Protein AF-W7DGU9-F1 (afdb_monomer_lite)

pLDDT: mean 81.47, std 13.8, range [41.25, 94.44]

Sequence (115 aa):
MRKKWLWALLIVIVLISLIGGGKMFMDKRKKKKEKLESGKRQSVELLKKKFTDIKKVDIERTGYNKMTGFYRMVVKMTNTEGRTARFDYGYVKKQNELSTIGLVDEKVPKKGDYN

Structure (mmCIF, N/CA/C/O backbone):
data_AF-W7DGU9-F1
#
_entry.id   AF-W7DGU9-F1
#
loop_
_atom_site.group_PDB
_atom_site.id
_atom_site.type_symbol
_atom_site.label_atom_id
_atom_site.label_alt_id
_atom_site.label_comp_id
_atom_site.label_asym_id
_atom_site.label_entity_id
_atom_site.label_seq_id
_atom_site.pdbx_PDB_ins_code
_atom_site.Cartn_x
_atom_site.Cartn_y
_atom_site.Cartn_z
_atom_site.occupancy
_atom_site.B_iso_or_equiv
_atom_site.auth_seq_id
_atom_site.auth_comp_id
_atom_site.auth_asym_id
_atom_site.auth_atom_id
_atom_site.pdbx_PDB_model_num
ATOM 1 N N . MET A 1 1 ? 55.777 -19.943 -21.548 1.00 54.38 1 MET A N 1
ATOM 2 C CA . MET A 1 1 ? 54.898 -19.641 -20.393 1.00 54.38 1 MET A CA 1
ATOM 3 C C . MET A 1 1 ? 54.066 -18.364 -20.616 1.00 54.38 1 MET A C 1
ATOM 5 O O . MET A 1 1 ? 54.310 -17.366 -19.961 1.00 54.38 1 MET A O 1
ATOM 9 N N . ARG A 1 2 ? 53.107 -18.346 -21.562 1.00 57.31 2 ARG A N 1
ATOM 10 C CA . ARG A 1 2 ? 52.312 -17.127 -21.880 1.00 57.31 2 ARG A CA 1
ATOM 11 C C . ARG A 1 2 ? 50.792 -17.332 -22.023 1.00 57.31 2 ARG A C 1
ATOM 13 O O . ARG A 1 2 ? 50.069 -16.361 -22.174 1.00 57.31 2 ARG A O 1
ATOM 20 N N . LYS A 1 3 ? 50.283 -18.571 -21.935 1.00 61.84 3 LYS A N 1
ATOM 21 C CA . LYS A 1 3 ? 48.841 -18.866 -22.090 1.00 61.84 3 LYS A CA 1
ATOM 22 C C . LYS A 1 3 ? 48.071 -18.932 -20.762 1.00 61.84 3 LYS A C 1
ATOM 24 O O . LYS A 1 3 ? 46.940 -18.477 -20.712 1.00 61.84 3 LYS A O 1
ATOM 29 N N . LYS A 1 4 ? 48.676 -19.428 -19.671 1.00 67.56 4 LYS A N 1
ATOM 30 C CA . LYS A 1 4 ? 47.994 -19.610 -18.366 1.00 67.56 4 LYS A CA 1
ATOM 31 C C . LYS A 1 4 ? 47.528 -18.291 -17.723 1.00 67.56 4 LYS A C 1
ATOM 33 O O . LYS A 1 4 ? 46.476 -18.264 -17.099 1.00 67.56 4 LYS A O 1
ATOM 38 N N . TRP A 1 5 ? 48.271 -17.199 -17.922 1.00 78.81 5 TRP A N 1
ATOM 39 C CA . TRP A 1 5 ? 47.909 -15.884 -17.381 1.00 78.81 5 TRP A CA 1
ATOM 40 C C . TRP A 1 5 ? 46.719 -15.247 -18.117 1.00 78.81 5 TRP A C 1
ATOM 42 O O . TRP A 1 5 ? 45.883 -14.624 -17.478 1.00 78.81 5 TRP A O 1
ATOM 52 N N . LEU A 1 6 ? 46.567 -15.495 -19.427 1.00 79.56 6 LEU A N 1
ATOM 53 C CA . LEU A 1 6 ? 45.395 -15.056 -20.201 1.00 79.56 6 LEU A CA 1
ATOM 54 C C . LEU A 1 6 ? 44.101 -15.731 -19.720 1.00 79.56 6 LEU A C 1
ATOM 56 O O . LEU A 1 6 ? 43.073 -15.071 -19.607 1.00 79.56 6 LEU A O 1
ATOM 60 N N . TRP A 1 7 ? 44.161 -17.023 -19.375 1.00 80.69 7 TRP A N 1
ATOM 61 C CA . TRP A 1 7 ? 43.024 -17.739 -18.783 1.00 80.69 7 TRP A CA 1
ATOM 62 C C . TRP A 1 7 ? 42.662 -17.202 -17.394 1.00 80.69 7 TRP A C 1
ATOM 64 O O . TRP A 1 7 ? 41.484 -17.011 -17.105 1.00 80.69 7 TRP A O 1
ATOM 74 N N . ALA A 1 8 ? 43.658 -16.890 -16.559 1.00 82.06 8 ALA A N 1
ATOM 75 C CA . ALA A 1 8 ? 43.424 -16.263 -15.258 1.00 82.06 8 ALA A CA 1
ATOM 76 C C . ALA A 1 8 ? 42.766 -14.876 -15.397 1.00 82.06 8 ALA A C 1
ATOM 78 O O . ALA A 1 8 ? 41.824 -14.563 -14.672 1.00 82.06 8 ALA A O 1
ATOM 79 N N . LEU A 1 9 ? 43.203 -14.073 -16.372 1.00 83.44 9 LEU A N 1
ATOM 80 C CA . LEU A 1 9 ? 42.652 -12.742 -16.646 1.00 83.44 9 LEU A CA 1
ATOM 81 C C . LEU A 1 9 ? 41.200 -12.818 -17.155 1.00 83.44 9 LEU A C 1
ATOM 83 O O . LEU A 1 9 ? 40.348 -12.054 -16.705 1.00 83.44 9 LEU A O 1
ATOM 87 N N . LEU A 1 10 ? 40.888 -13.796 -18.012 1.00 83.50 10 LEU A N 1
ATOM 88 C CA . LEU A 1 10 ? 39.519 -14.077 -18.463 1.00 83.50 10 LEU A CA 1
ATOM 89 C C . LEU A 1 10 ? 38.587 -14.463 -17.306 1.00 83.50 10 LEU A C 1
ATOM 91 O O . LEU A 1 10 ? 37.476 -13.943 -17.222 1.00 83.50 10 LEU A O 1
ATOM 95 N N . ILE A 1 11 ? 39.039 -15.321 -16.387 1.00 84.00 11 ILE A N 1
ATOM 96 C CA . ILE A 1 11 ? 38.251 -15.729 -15.211 1.00 84.00 11 ILE A CA 1
ATOM 97 C C . ILE A 1 11 ? 37.932 -14.521 -14.320 1.00 84.00 11 ILE A C 1
ATOM 99 O O . ILE A 1 11 ? 36.795 -14.362 -13.875 1.00 84.00 11 ILE A O 1
ATOM 103 N N . VAL A 1 12 ? 38.904 -13.632 -14.103 1.00 84.25 12 VAL A N 1
ATOM 104 C CA . VAL A 1 12 ? 38.712 -12.411 -13.305 1.00 84.25 12 VAL A CA 1
ATOM 105 C C . VAL A 1 12 ? 37.702 -11.464 -13.963 1.00 84.25 12 VAL A C 1
ATOM 107 O O . VAL A 1 12 ? 36.812 -10.955 -13.282 1.00 84.25 12 VAL A O 1
ATOM 110 N N . ILE A 1 13 ? 37.769 -11.275 -15.284 1.00 82.75 13 ILE A N 1
ATOM 111 C CA . ILE A 1 13 ? 36.808 -10.440 -16.026 1.00 82.75 13 ILE A CA 1
ATOM 112 C C . ILE A 1 13 ? 35.385 -11.009 -15.919 1.00 82.75 13 ILE A C 1
ATOM 114 O O . ILE A 1 13 ? 34.435 -10.263 -15.662 1.00 82.75 13 ILE A O 1
ATOM 118 N N . VAL A 1 14 ? 35.228 -12.329 -16.049 1.00 81.88 14 VAL A N 1
ATOM 119 C CA . VAL A 1 14 ? 33.925 -12.997 -15.906 1.00 81.88 14 VAL A CA 1
ATOM 120 C C . VAL A 1 14 ? 33.371 -12.816 -14.489 1.00 81.88 14 VAL A C 1
ATOM 122 O O . VAL A 1 14 ? 32.211 -12.427 -14.338 1.00 81.88 14 VAL A O 1
ATOM 125 N N . LEU A 1 15 ? 34.188 -12.992 -13.448 1.00 80.00 15 LEU A N 1
ATOM 126 C CA . LEU A 1 15 ? 33.767 -12.789 -12.055 1.00 80.00 15 LEU A CA 1
ATOM 127 C C . LEU A 1 15 ? 33.317 -11.344 -11.782 1.00 80.00 15 LEU A C 1
ATOM 129 O O . LEU A 1 15 ? 32.266 -11.133 -11.173 1.00 80.00 15 LEU A O 1
ATOM 133 N N . ILE A 1 16 ? 34.050 -10.346 -12.284 1.00 77.19 16 ILE A N 1
ATOM 134 C CA . ILE A 1 16 ? 33.678 -8.929 -12.139 1.00 77.19 16 ILE A CA 1
ATOM 135 C C . ILE A 1 16 ? 32.354 -8.636 -12.864 1.00 77.19 16 ILE A C 1
ATOM 137 O O . ILE A 1 16 ? 31.491 -7.939 -12.320 1.00 77.19 16 ILE A O 1
ATOM 141 N N . SER A 1 17 ? 32.151 -9.207 -14.056 1.00 70.75 17 SER A N 1
ATOM 142 C CA . SER A 1 17 ? 30.919 -9.016 -14.834 1.00 70.75 17 SER A CA 1
ATOM 143 C C . SER A 1 17 ? 29.678 -9.604 -14.144 1.00 70.75 17 SER A C 1
ATOM 145 O O . SER A 1 17 ? 28.613 -8.981 -14.159 1.00 70.75 17 SER A O 1
ATOM 147 N N . LEU A 1 18 ? 29.819 -10.743 -13.456 1.00 71.06 18 LEU A N 1
ATOM 148 C CA . LEU A 1 18 ? 28.737 -11.379 -12.697 1.00 71.06 18 LEU A CA 1
ATOM 149 C C . LEU A 1 18 ? 28.347 -10.558 -11.458 1.00 71.06 18 LEU A C 1
ATOM 151 O O . LEU A 1 18 ? 27.157 -10.384 -11.183 1.00 71.06 18 LEU A O 1
ATOM 155 N N . ILE A 1 19 ? 29.331 -9.992 -10.752 1.00 71.44 19 ILE A N 1
ATOM 156 C CA . ILE A 1 19 ? 29.09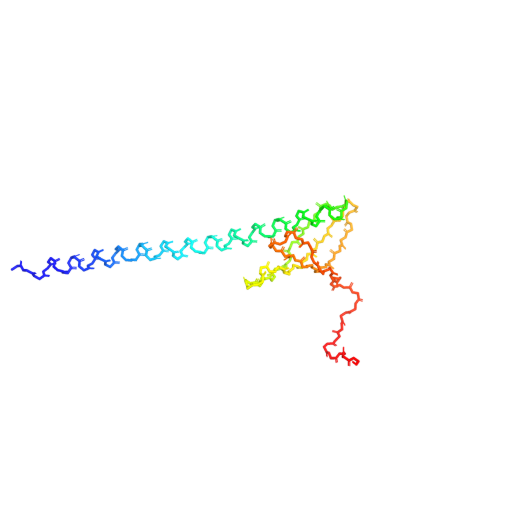9 -9.148 -9.569 1.00 71.44 19 ILE A CA 1
ATOM 157 C C . ILE A 1 19 ? 28.449 -7.815 -9.971 1.00 71.44 19 ILE A C 1
ATOM 159 O O . ILE A 1 19 ? 27.454 -7.397 -9.368 1.00 71.44 19 ILE A O 1
ATOM 163 N N . GLY A 1 20 ? 28.968 -7.155 -11.012 1.00 66.50 20 GLY A N 1
ATOM 164 C CA . GLY A 1 20 ? 28.447 -5.873 -11.498 1.00 66.50 20 GLY A CA 1
ATOM 165 C C . GLY A 1 20 ? 27.050 -5.994 -12.111 1.00 66.50 20 GLY A C 1
ATOM 166 O O . GLY A 1 20 ? 26.143 -5.231 -11.763 1.00 66.50 20 GLY A O 1
ATOM 167 N N . GLY A 1 21 ? 26.850 -6.998 -12.971 1.00 69.06 21 GLY A N 1
ATOM 168 C CA . GLY A 1 21 ? 25.562 -7.275 -13.602 1.00 69.06 21 GLY A CA 1
ATOM 169 C C . GLY A 1 21 ? 24.494 -7.635 -12.573 1.00 69.06 21 GLY A C 1
ATOM 170 O O . GLY A 1 21 ? 23.452 -6.977 -12.505 1.00 69.06 21 GLY A O 1
ATOM 171 N N . GLY A 1 22 ? 24.769 -8.622 -11.712 1.00 69.94 22 GLY A N 1
ATOM 172 C CA . GLY A 1 22 ? 23.823 -9.103 -10.699 1.00 69.94 22 GLY A CA 1
ATOM 173 C C . GLY A 1 22 ? 23.347 -8.008 -9.740 1.00 69.94 22 GLY A C 1
ATOM 174 O O . GLY A 1 22 ? 22.145 -7.893 -9.470 1.00 69.94 22 GLY A O 1
ATOM 175 N N . LYS A 1 23 ? 24.260 -7.134 -9.295 1.00 75.88 23 LYS A N 1
ATOM 176 C CA . LYS A 1 23 ? 23.937 -6.009 -8.404 1.00 75.88 23 LYS A CA 1
ATOM 177 C C . LYS A 1 23 ? 22.991 -5.002 -9.063 1.00 75.88 23 LYS A C 1
ATOM 179 O O . LYS A 1 23 ? 21.981 -4.629 -8.466 1.00 75.88 23 LYS A O 1
ATOM 184 N N . MET A 1 24 ? 23.242 -4.631 -10.321 1.00 74.12 24 MET A N 1
ATOM 185 C CA . MET A 1 24 ? 22.380 -3.693 -11.050 1.00 74.12 24 MET A CA 1
ATOM 186 C C . MET A 1 24 ? 20.952 -4.242 -11.235 1.00 74.12 24 MET A C 1
ATOM 188 O O . MET A 1 24 ? 19.973 -3.496 -11.110 1.00 74.12 24 MET A O 1
ATOM 192 N N . PHE A 1 25 ? 20.806 -5.545 -11.500 1.00 74.06 25 PHE A N 1
ATOM 193 C CA . PHE A 1 25 ? 19.492 -6.193 -11.593 1.00 74.06 25 PHE A CA 1
ATOM 194 C C . PHE A 1 25 ? 18.745 -6.181 -10.253 1.00 74.06 25 PHE A C 1
ATOM 196 O O . PHE A 1 25 ? 17.553 -5.847 -10.212 1.00 74.06 25 PHE A O 1
ATOM 203 N N . MET A 1 26 ? 19.433 -6.497 -9.153 1.00 77.19 26 MET A N 1
ATOM 204 C CA . MET A 1 26 ? 18.858 -6.442 -7.805 1.00 77.19 26 MET A CA 1
ATOM 205 C C . MET A 1 26 ? 18.407 -5.028 -7.431 1.00 77.19 26 MET A C 1
ATOM 207 O O . MET A 1 26 ? 17.288 -4.861 -6.937 1.00 77.19 26 MET A O 1
ATOM 211 N N . ASP A 1 27 ? 19.207 -4.008 -7.732 1.00 79.19 27 ASP A N 1
ATOM 212 C CA . ASP A 1 27 ? 18.876 -2.616 -7.416 1.00 79.19 27 ASP A CA 1
ATOM 213 C C . ASP A 1 27 ? 17.649 -2.123 -8.192 1.00 79.19 27 ASP A C 1
ATOM 215 O O . ASP A 1 27 ? 16.763 -1.481 -7.619 1.00 79.19 27 ASP A O 1
ATOM 219 N N . LYS A 1 28 ? 17.517 -2.489 -9.474 1.00 80.19 28 LYS A N 1
ATOM 220 C CA . LYS A 1 28 ? 16.309 -2.186 -10.264 1.00 80.19 28 LYS A CA 1
ATOM 221 C C . LYS A 1 28 ? 15.060 -2.831 -9.654 1.00 80.19 28 LYS A C 1
ATOM 223 O O . LYS A 1 28 ? 14.004 -2.193 -9.599 1.00 80.19 28 LYS A O 1
ATOM 228 N N . ARG A 1 29 ? 15.162 -4.072 -9.160 1.00 79.12 29 ARG A N 1
ATOM 229 C CA . ARG A 1 29 ? 14.046 -4.771 -8.493 1.00 79.12 29 ARG A CA 1
ATOM 230 C C . ARG A 1 29 ? 13.679 -4.119 -7.161 1.00 79.12 29 ARG A C 1
ATOM 232 O O . ARG A 1 29 ? 12.490 -3.898 -6.926 1.00 79.12 29 ARG A O 1
ATOM 239 N N . LYS A 1 30 ? 14.667 -3.756 -6.337 1.00 84.25 30 LYS A N 1
ATOM 240 C CA . LYS A 1 30 ? 14.456 -3.043 -5.065 1.00 84.25 30 LYS A CA 1
ATOM 241 C C . LYS A 1 30 ? 13.754 -1.706 -5.285 1.00 84.25 30 LYS A C 1
ATOM 243 O O . LYS A 1 30 ? 12.667 -1.506 -4.750 1.00 84.25 30 LYS A O 1
ATOM 248 N N . LYS A 1 31 ? 14.284 -0.864 -6.179 1.00 83.44 31 LYS A N 1
ATOM 249 C CA . LYS A 1 31 ? 13.685 0.437 -6.529 1.00 83.44 31 LYS A CA 1
ATOM 250 C C . LYS A 1 31 ? 12.249 0.296 -7.038 1.00 83.44 31 LYS A C 1
ATOM 252 O O . LYS A 1 31 ? 11.388 1.111 -6.720 1.00 83.44 31 LYS A O 1
ATOM 257 N N . LYS A 1 32 ? 11.958 -0.748 -7.823 1.00 83.12 32 LYS A N 1
ATOM 258 C CA . LYS A 1 32 ? 10.595 -1.019 -8.304 1.00 83.12 32 LYS A CA 1
ATOM 259 C C . LYS A 1 32 ? 9.650 -1.415 -7.165 1.00 83.12 32 LYS A C 1
ATOM 261 O O . LYS A 1 32 ? 8.524 -0.924 -7.134 1.00 83.12 32 LYS A O 1
ATOM 266 N N . LYS A 1 33 ? 10.094 -2.282 -6.249 1.00 85.75 33 LYS A N 1
ATOM 267 C CA . LYS A 1 33 ? 9.308 -2.696 -5.077 1.00 85.75 33 LYS A CA 1
ATOM 268 C C . LYS A 1 33 ? 9.017 -1.497 -4.175 1.00 85.75 33 LYS A C 1
ATOM 270 O O . LYS A 1 33 ? 7.868 -1.264 -3.832 1.00 85.75 33 LYS A O 1
ATOM 275 N N . GLU A 1 34 ? 10.022 -0.680 -3.897 1.00 86.31 34 GLU A N 1
ATOM 276 C CA . GLU A 1 34 ? 9.887 0.533 -3.086 1.00 86.31 34 GLU A CA 1
ATOM 277 C C . GLU A 1 34 ? 8.923 1.559 -3.711 1.00 86.31 34 GLU A C 1
ATOM 279 O O . GLU A 1 34 ? 8.050 2.109 -3.037 1.00 86.31 34 GLU A O 1
ATOM 284 N N . LYS A 1 35 ? 8.988 1.761 -5.034 1.00 85.94 35 LYS A N 1
ATOM 285 C CA . LYS A 1 35 ? 8.036 2.625 -5.755 1.00 85.94 35 LYS A CA 1
ATOM 286 C C . LYS A 1 35 ? 6.593 2.113 -5.699 1.00 85.94 35 LYS A C 1
ATOM 288 O O . LYS A 1 35 ? 5.668 2.927 -5.684 1.00 85.94 35 LYS A O 1
ATOM 293 N N . LEU A 1 36 ? 6.395 0.795 -5.701 1.00 87.25 36 LEU A N 1
ATOM 294 C CA . LEU A 1 36 ? 5.074 0.174 -5.581 1.00 87.25 36 LEU A CA 1
ATOM 295 C C . LEU A 1 36 ? 4.527 0.344 -4.160 1.00 87.25 36 LEU A C 1
ATOM 297 O O . LEU A 1 36 ? 3.401 0.804 -4.000 1.00 87.25 36 LEU A O 1
ATOM 301 N N . GLU A 1 37 ? 5.340 0.041 -3.149 1.00 90.88 37 GLU A N 1
ATOM 302 C CA . GLU A 1 37 ? 4.960 0.151 -1.737 1.00 90.88 37 GLU A CA 1
ATOM 303 C C . GLU A 1 37 ? 4.692 1.600 -1.310 1.00 90.88 37 GLU A C 1
ATOM 305 O O . GLU A 1 37 ? 3.704 1.861 -0.629 1.00 90.88 37 GLU A O 1
ATOM 310 N N . SER A 1 38 ? 5.495 2.564 -1.771 1.00 91.62 38 SER A N 1
ATOM 311 C CA . SER A 1 38 ? 5.221 3.991 -1.533 1.00 91.62 38 SER A CA 1
ATOM 312 C C . SER A 1 38 ? 3.881 4.433 -2.125 1.00 91.62 38 SER A C 1
ATOM 314 O O . SER A 1 38 ? 3.123 5.120 -1.448 1.00 91.62 38 SER A O 1
ATOM 316 N N . GLY A 1 39 ? 3.551 3.998 -3.349 1.00 91.06 39 GLY A N 1
ATOM 317 C CA . GLY A 1 39 ? 2.264 4.317 -3.977 1.00 91.06 39 GLY A CA 1
ATOM 318 C C . GLY A 1 39 ? 1.076 3.734 -3.211 1.00 91.06 39 GLY A C 1
ATOM 319 O O . GLY A 1 39 ? 0.102 4.439 -2.967 1.00 91.06 39 GLY A O 1
ATOM 320 N N . LYS A 1 40 ? 1.185 2.483 -2.742 1.00 92.62 40 LYS A N 1
ATOM 321 C CA . LYS A 1 40 ? 0.164 1.871 -1.876 1.00 92.62 40 LYS A CA 1
ATOM 322 C C . LYS A 1 40 ? -0.027 2.672 -0.588 1.00 92.62 40 LYS A C 1
ATOM 324 O O . LYS A 1 40 ? -1.154 3.032 -0.266 1.00 92.62 40 LYS A O 1
ATOM 329 N N . ARG A 1 41 ? 1.058 3.001 0.121 1.00 93.31 41 ARG A N 1
ATOM 330 C CA . ARG A 1 41 ? 0.994 3.769 1.378 1.00 93.31 41 ARG A CA 1
ATOM 331 C C . ARG A 1 41 ? 0.307 5.122 1.191 1.00 93.31 41 ARG A C 1
ATOM 333 O O . ARG A 1 41 ? -0.638 5.407 1.917 1.00 93.31 41 ARG A O 1
ATOM 340 N N . GLN A 1 42 ? 0.722 5.894 0.185 1.00 94.00 42 GLN A N 1
ATOM 341 C CA . GLN A 1 42 ? 0.131 7.203 -0.124 1.00 94.00 42 GLN A CA 1
ATOM 342 C C . GLN A 1 42 ? -1.361 7.085 -0.453 1.00 94.00 42 GLN A C 1
ATOM 344 O O . GLN A 1 42 ? -2.185 7.818 0.084 1.00 94.00 42 GLN A O 1
ATOM 349 N N . SER A 1 43 ? -1.732 6.099 -1.272 1.00 93.75 43 SER A N 1
ATOM 350 C CA . SER A 1 43 ? -3.134 5.880 -1.630 1.00 93.75 43 SER A CA 1
ATOM 351 C C . SER A 1 43 ? -4.017 5.482 -0.439 1.00 93.75 43 SER A C 1
ATOM 353 O O . SER A 1 43 ? -5.181 5.868 -0.390 1.00 93.75 43 SER A O 1
ATOM 355 N N . VAL A 1 44 ? -3.491 4.727 0.535 1.00 93.12 44 VAL A N 1
ATOM 356 C CA . VAL A 1 44 ? -4.220 4.368 1.766 1.00 93.12 44 VAL A CA 1
ATOM 357 C C . VAL A 1 44 ? -4.335 5.566 2.700 1.00 93.12 44 VAL A C 1
ATOM 359 O O . VAL A 1 44 ? -5.362 5.733 3.350 1.00 93.12 44 VAL A O 1
ATOM 362 N N . GLU A 1 45 ? -3.312 6.416 2.768 1.00 93.38 45 GLU A N 1
ATOM 363 C CA . GLU A 1 45 ? -3.363 7.646 3.557 1.00 93.38 45 GLU A CA 1
ATOM 364 C C . GLU A 1 45 ? -4.469 8.583 3.056 1.00 93.38 45 GLU A C 1
ATOM 366 O O . GLU A 1 45 ? -5.270 9.069 3.851 1.00 93.38 45 GLU A O 1
ATOM 371 N N . LEU A 1 46 ? -4.578 8.773 1.739 1.00 92.19 46 LEU A N 1
ATOM 372 C CA . LEU A 1 46 ? -5.667 9.553 1.146 1.00 92.19 46 LEU A CA 1
ATOM 373 C C . LEU A 1 46 ? -7.036 8.920 1.405 1.00 92.19 46 LEU A C 1
ATOM 375 O O . LEU A 1 46 ? -8.000 9.630 1.680 1.00 92.19 46 LEU A O 1
ATOM 379 N N . LEU A 1 47 ? -7.121 7.587 1.365 1.00 90.38 47 LEU A N 1
ATOM 380 C CA . LEU A 1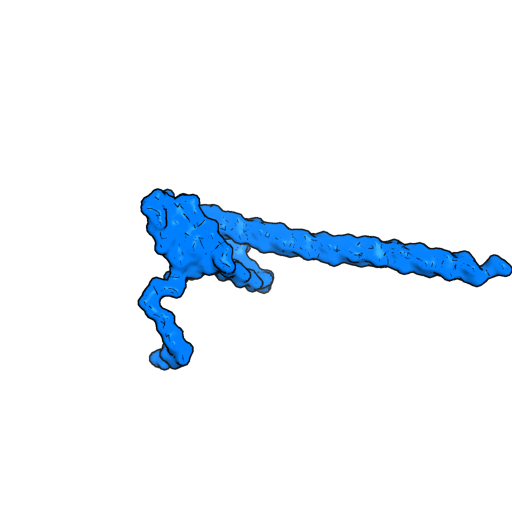 47 ? -8.354 6.869 1.684 1.00 90.38 47 LEU A CA 1
ATOM 381 C C . LEU A 1 47 ? -8.785 7.128 3.134 1.00 90.38 47 LEU A C 1
ATOM 383 O O . LEU A 1 47 ? -9.941 7.453 3.381 1.00 90.38 47 LEU A O 1
ATOM 387 N N . LYS A 1 48 ? -7.840 7.069 4.079 1.00 90.50 48 LYS A N 1
ATOM 388 C CA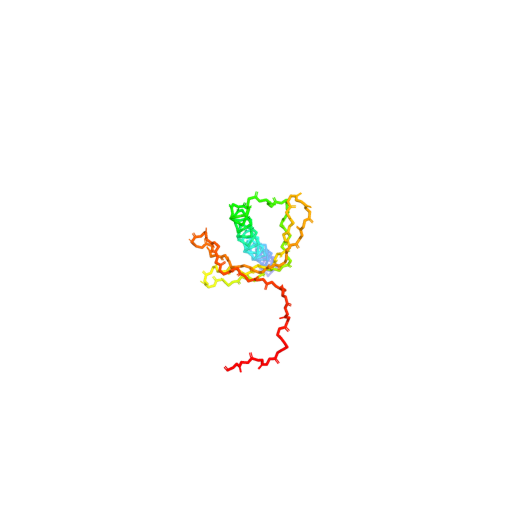 . LYS A 1 48 ? -8.059 7.400 5.497 1.00 90.50 48 LYS A CA 1
ATOM 389 C C . LYS A 1 48 ? -8.436 8.858 5.736 1.00 90.50 48 LYS A C 1
ATOM 391 O O . LYS A 1 48 ? -9.168 9.131 6.671 1.00 90.50 48 LYS A O 1
ATOM 396 N N . LYS A 1 49 ? -7.965 9.788 4.905 1.00 89.75 49 LYS A N 1
ATOM 397 C CA . LYS A 1 49 ? -8.392 11.195 4.971 1.00 89.75 49 LYS A CA 1
ATOM 398 C C . LYS A 1 49 ? -9.810 11.396 4.434 1.00 89.75 49 LYS A C 1
ATOM 400 O O . LYS A 1 49 ? -10.518 12.268 4.918 1.00 89.75 49 LYS A O 1
ATOM 405 N N . LYS A 1 50 ? -10.220 10.606 3.435 1.00 87.75 50 LYS A N 1
ATOM 406 C CA . LYS A 1 50 ? -11.546 10.705 2.807 1.00 87.75 50 LYS A CA 1
ATOM 407 C C . LYS A 1 50 ? -12.668 10.129 3.676 1.00 87.75 50 LYS A C 1
ATOM 409 O O . LYS A 1 50 ? -13.786 10.624 3.610 1.00 87.75 50 LYS A O 1
ATOM 414 N N . PHE A 1 51 ? -12.384 9.093 4.461 1.00 84.12 51 PHE A N 1
ATOM 415 C CA . PHE A 1 51 ? -13.359 8.452 5.342 1.00 84.12 51 PHE A CA 1
ATOM 416 C C . PHE A 1 51 ? -12.937 8.634 6.802 1.00 84.12 51 PHE A C 1
ATOM 418 O O . PHE A 1 51 ? -11.898 8.125 7.216 1.00 84.12 51 PHE A O 1
ATOM 425 N N . THR A 1 52 ? -13.759 9.336 7.577 1.00 74.44 52 THR A N 1
ATOM 426 C CA . THR A 1 52 ? -13.467 9.771 8.953 1.00 74.44 52 THR A CA 1
ATOM 427 C C . THR A 1 52 ? -13.324 8.629 9.959 1.00 74.44 52 THR A C 1
ATOM 429 O O . THR A 1 52 ? -12.620 8.778 10.952 1.00 74.44 52 THR A O 1
ATOM 432 N N . ASP A 1 53 ? -13.908 7.464 9.671 1.00 85.69 53 ASP A N 1
ATOM 433 C CA . ASP A 1 53 ? -14.094 6.390 10.655 1.00 85.69 53 ASP A CA 1
ATOM 434 C C . ASP A 1 53 ? -13.361 5.095 10.296 1.00 85.69 53 ASP A C 1
ATOM 436 O O . ASP A 1 53 ? -13.829 3.998 10.595 1.00 85.69 53 ASP A O 1
ATOM 440 N N . ILE A 1 54 ? -12.207 5.174 9.629 1.00 88.69 54 ILE A N 1
ATOM 441 C CA . ILE A 1 54 ? -11.438 3.978 9.256 1.00 88.69 54 ILE A CA 1
ATOM 442 C C . ILE A 1 54 ? -10.599 3.463 10.429 1.00 88.69 54 ILE A C 1
ATOM 444 O O . ILE A 1 54 ? -9.619 4.083 10.839 1.00 88.69 54 ILE A O 1
ATOM 448 N N . LYS A 1 55 ? -10.884 2.231 10.861 1.00 90.50 55 LYS A N 1
ATOM 449 C CA . LYS A 1 55 ? -10.029 1.459 11.774 1.00 90.50 55 LYS A CA 1
ATOM 450 C C . LYS A 1 55 ? -8.917 0.727 11.026 1.00 90.50 55 LYS A C 1
ATOM 452 O O . LYS A 1 55 ? -7.763 0.734 11.454 1.00 90.50 55 LYS A O 1
ATOM 457 N N . LYS A 1 56 ? -9.247 0.073 9.907 1.00 92.75 56 LYS A N 1
ATOM 458 C CA . LYS A 1 56 ? -8.312 -0.779 9.155 1.00 92.75 56 LYS A CA 1
ATOM 459 C C . LYS A 1 56 ? -8.584 -0.732 7.654 1.00 92.75 56 LYS A C 1
ATOM 461 O O . LYS A 1 56 ? -9.732 -0.652 7.233 1.00 92.75 56 LYS A O 1
ATOM 466 N N . VAL A 1 57 ? -7.519 -0.821 6.858 1.00 93.31 57 VAL A N 1
ATOM 467 C CA . VAL A 1 57 ? -7.584 -1.016 5.403 1.00 93.31 57 VAL A CA 1
ATOM 468 C C . VAL A 1 57 ? -6.656 -2.167 5.050 1.00 93.31 57 VAL A C 1
ATOM 470 O O . VAL A 1 57 ? -5.440 -2.045 5.203 1.00 93.31 57 VAL A O 1
ATOM 473 N N . ASP A 1 58 ? -7.226 -3.269 4.582 1.00 93.94 58 ASP A N 1
ATOM 474 C CA . ASP A 1 58 ? -6.496 -4.420 4.066 1.00 93.94 58 ASP A CA 1
ATOM 475 C C . ASP A 1 58 ? -6.503 -4.370 2.537 1.00 93.94 58 ASP A C 1
ATOM 477 O O . ASP A 1 58 ? -7.562 -4.378 1.909 1.00 93.94 58 ASP A O 1
ATOM 481 N N . ILE A 1 59 ? -5.320 -4.304 1.923 1.00 93.12 59 ILE A N 1
ATOM 482 C CA . ILE A 1 59 ? -5.186 -4.344 0.463 1.00 93.12 59 ILE A CA 1
ATOM 483 C C . ILE A 1 59 ? -5.198 -5.803 0.013 1.00 93.12 59 ILE A C 1
ATOM 485 O O . ILE A 1 59 ? -4.251 -6.541 0.276 1.00 93.12 59 ILE A O 1
ATOM 489 N N . GLU A 1 60 ? -6.236 -6.203 -0.715 1.00 92.88 60 GLU A N 1
ATOM 490 C CA . GLU A 1 60 ? -6.356 -7.558 -1.259 1.00 92.88 60 GLU A CA 1
ATOM 491 C C . GLU A 1 60 ? -5.641 -7.692 -2.603 1.00 92.88 60 GLU A C 1
ATOM 493 O O . GLU A 1 60 ? -4.974 -8.692 -2.874 1.00 92.88 60 GLU A O 1
ATOM 498 N N . ARG A 1 61 ? -5.798 -6.693 -3.482 1.00 90.06 61 ARG A N 1
ATOM 499 C CA . ARG A 1 61 ? -5.220 -6.706 -4.833 1.00 90.06 61 ARG A CA 1
ATOM 500 C C . ARG A 1 61 ? -4.731 -5.324 -5.235 1.00 90.06 61 ARG A C 1
ATOM 502 O O . ARG A 1 61 ? -5.324 -4.310 -4.879 1.00 90.06 61 ARG A O 1
ATOM 509 N N . THR A 1 62 ? -3.666 -5.291 -6.031 1.00 91.88 62 THR A N 1
ATOM 510 C CA . THR A 1 62 ? -3.115 -4.057 -6.603 1.00 91.88 62 THR A CA 1
ATOM 511 C C . THR A 1 62 ? -2.761 -4.271 -8.069 1.00 91.88 62 THR A C 1
ATOM 513 O O . THR A 1 62 ? -1.857 -5.041 -8.390 1.00 91.88 62 THR A O 1
ATOM 516 N N . GLY A 1 63 ? -3.443 -3.555 -8.955 1.00 90.38 63 GLY A N 1
ATOM 517 C CA . GLY A 1 63 ? -3.026 -3.322 -10.332 1.00 90.38 63 GLY A CA 1
ATOM 518 C C . GLY A 1 63 ? -2.224 -2.025 -10.426 1.00 90.38 63 GLY A C 1
ATOM 519 O O . GLY A 1 63 ? -2.544 -1.047 -9.755 1.00 90.38 63 GLY A O 1
ATOM 520 N N . TYR A 1 64 ? -1.182 -2.006 -11.256 1.00 91.56 64 TYR A N 1
ATOM 521 C CA . TYR A 1 64 ? -0.392 -0.801 -11.509 1.00 91.56 64 TYR A CA 1
ATOM 522 C C . TYR A 1 64 ? -0.088 -0.654 -12.998 1.00 91.56 64 TYR A C 1
ATOM 524 O O . TYR A 1 64 ? 0.609 -1.488 -13.585 1.00 91.56 64 TYR A O 1
ATOM 532 N N . ASN A 1 65 ? -0.569 0.434 -13.593 1.00 89.06 65 ASN A N 1
ATOM 533 C CA . ASN A 1 65 ? -0.218 0.834 -14.943 1.00 89.06 65 ASN A CA 1
ATOM 534 C C . ASN A 1 65 ? 1.017 1.745 -14.895 1.00 89.06 65 ASN A C 1
ATOM 536 O O . ASN A 1 65 ? 0.953 2.904 -14.486 1.00 89.06 65 ASN A O 1
ATOM 540 N N . LYS A 1 66 ? 2.160 1.212 -15.340 1.00 85.50 66 LYS A N 1
ATOM 541 C CA . LYS A 1 66 ? 3.440 1.937 -15.345 1.00 85.50 66 LYS A CA 1
ATOM 542 C C . LYS A 1 66 ? 3.450 3.156 -16.266 1.00 85.50 66 LYS A C 1
ATOM 544 O O . LYS A 1 66 ? 4.208 4.079 -15.994 1.00 85.50 66 LYS A O 1
ATOM 549 N N . MET A 1 67 ? 2.678 3.121 -17.352 1.00 85.75 67 MET A N 1
ATOM 550 C CA . MET A 1 67 ? 2.657 4.178 -18.362 1.00 85.75 67 MET A CA 1
ATOM 551 C C . MET A 1 67 ? 1.950 5.418 -17.815 1.00 85.75 67 MET A C 1
ATOM 553 O O . MET A 1 67 ? 2.478 6.524 -17.886 1.00 85.75 67 MET A O 1
ATOM 557 N N . THR A 1 68 ? 0.788 5.219 -17.194 1.00 86.31 68 THR A N 1
ATOM 558 C CA . THR A 1 68 ? -0.023 6.315 -16.650 1.00 86.31 68 THR A CA 1
ATOM 559 C C . THR A 1 68 ? 0.342 6.668 -15.208 1.00 86.31 68 THR A C 1
ATOM 561 O O . THR A 1 68 ? 0.079 7.779 -14.756 1.00 86.31 68 THR A O 1
ATOM 564 N N . GLY A 1 69 ? 0.986 5.756 -14.473 1.00 87.62 69 GLY A N 1
ATOM 565 C CA . GLY A 1 69 ? 1.210 5.900 -13.033 1.00 87.62 69 GLY A CA 1
ATOM 566 C C . GLY A 1 69 ? -0.053 5.637 -12.204 1.00 87.62 69 GLY A C 1
ATOM 567 O O . GLY A 1 69 ? -0.108 6.037 -11.040 1.00 87.62 69 GLY A O 1
ATOM 568 N N . PHE A 1 70 ? -1.058 4.991 -12.803 1.00 90.88 70 PHE A N 1
A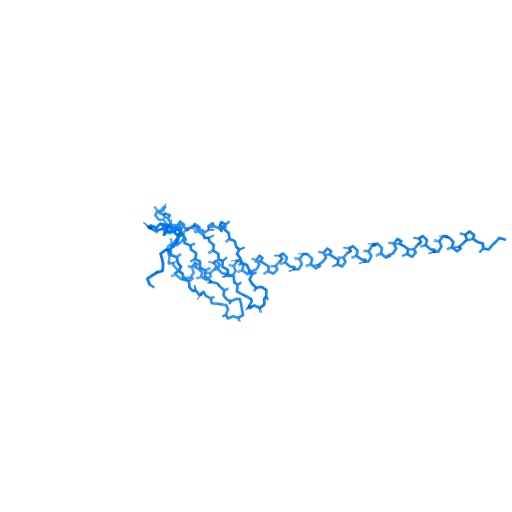TOM 569 C CA . PHE A 1 70 ? -2.337 4.676 -12.176 1.00 90.88 70 PHE A CA 1
ATOM 570 C C . PHE A 1 70 ? -2.278 3.357 -11.405 1.00 90.88 70 PHE A C 1
ATOM 572 O O . PHE A 1 70 ? -1.813 2.335 -11.919 1.00 90.88 70 PHE A O 1
ATOM 579 N N . TYR A 1 71 ? -2.793 3.376 -10.185 1.00 92.69 71 TYR A N 1
ATOM 580 C CA . TYR A 1 71 ? -2.990 2.218 -9.329 1.00 92.69 71 TYR A CA 1
ATOM 581 C C . TYR A 1 71 ? -4.483 1.908 -9.272 1.00 92.69 71 TYR A C 1
ATOM 583 O O . TYR A 1 71 ? -5.292 2.808 -9.074 1.00 92.69 71 TYR A O 1
ATOM 591 N N . ARG A 1 72 ? -4.843 0.632 -9.400 1.00 92.44 72 ARG A N 1
ATOM 592 C CA . ARG A 1 72 ? -6.183 0.128 -9.091 1.00 92.44 72 ARG A CA 1
ATOM 593 C C . ARG A 1 72 ? -6.067 -0.805 -7.904 1.00 92.44 72 ARG A C 1
ATOM 595 O O . ARG A 1 72 ? -5.304 -1.769 -7.973 1.00 92.44 72 ARG A O 1
ATOM 602 N N . MET A 1 73 ? -6.771 -0.531 -6.820 1.00 93.25 73 MET A N 1
ATOM 603 C CA . MET A 1 73 ? -6.667 -1.324 -5.601 1.00 93.25 73 MET A CA 1
ATOM 604 C C . MET A 1 73 ? -8.013 -1.897 -5.223 1.00 93.25 73 MET A C 1
ATOM 606 O O . MET A 1 73 ? -8.999 -1.186 -5.295 1.00 93.25 73 MET A O 1
ATOM 610 N N . VAL A 1 74 ? -8.033 -3.159 -4.806 1.00 93.31 74 VAL A N 1
ATOM 611 C CA . VAL A 1 74 ? -9.187 -3.768 -4.139 1.00 93.31 74 VAL A CA 1
ATOM 612 C C . VAL A 1 74 ? -8.846 -3.846 -2.666 1.00 93.31 74 VAL A C 1
ATOM 614 O O . VAL A 1 74 ? -7.793 -4.391 -2.311 1.00 93.31 74 VAL A O 1
ATOM 617 N N . VAL A 1 75 ? -9.711 -3.292 -1.827 1.00 93.06 75 VAL A N 1
ATOM 618 C CA . VAL A 1 75 ? -9.497 -3.233 -0.386 1.00 93.06 75 VAL A CA 1
ATOM 619 C C . VAL A 1 75 ? -10.695 -3.762 0.377 1.00 93.06 75 VAL A C 1
ATOM 621 O O . VAL A 1 75 ? -11.841 -3.644 -0.058 1.00 93.06 75 VAL A O 1
ATOM 624 N N . LYS A 1 76 ? -10.405 -4.300 1.556 1.00 93.94 76 LYS A N 1
ATOM 625 C CA . LYS A 1 76 ? -11.374 -4.505 2.621 1.00 93.94 76 LYS A CA 1
ATOM 626 C C . LYS A 1 76 ? -11.122 -3.447 3.688 1.00 93.94 76 LYS A C 1
ATOM 628 O O . LYS A 1 76 ? -10.053 -3.399 4.295 1.00 93.94 76 LYS A O 1
ATOM 633 N N . MET A 1 77 ? -12.093 -2.571 3.883 1.00 91.44 77 MET A N 1
ATOM 634 C CA . MET A 1 77 ? -12.055 -1.509 4.880 1.00 91.44 77 MET A CA 1
ATOM 635 C C . MET A 1 77 ? -12.889 -1.925 6.086 1.00 91.44 77 MET A C 1
ATOM 637 O O . MET A 1 77 ? -13.999 -2.420 5.915 1.00 91.44 77 MET A O 1
ATOM 641 N N . THR A 1 78 ? -12.378 -1.697 7.290 1.00 92.06 78 THR A N 1
ATOM 642 C CA . THR A 1 78 ? -13.113 -1.870 8.547 1.00 92.06 78 THR A CA 1
ATOM 643 C C . THR A 1 78 ? -13.250 -0.515 9.220 1.00 92.06 78 THR A C 1
ATOM 645 O O . THR A 1 78 ? -12.237 0.166 9.418 1.00 92.06 78 THR A O 1
ATOM 648 N N . ASN A 1 79 ? -14.474 -0.125 9.576 1.00 90.75 79 ASN A N 1
ATOM 649 C CA . ASN A 1 79 ? -14.712 1.110 10.316 1.00 90.75 79 ASN A CA 1
ATOM 650 C C . ASN A 1 79 ? -14.460 0.935 11.831 1.00 90.75 79 ASN A C 1
ATOM 652 O O . ASN A 1 79 ? -14.176 -0.168 12.311 1.00 90.75 79 ASN A O 1
ATOM 656 N N . THR A 1 80 ? -14.524 2.024 12.594 1.00 91.50 80 THR A N 1
ATOM 657 C CA . THR A 1 80 ? -14.367 2.029 14.063 1.00 91.50 80 THR A CA 1
ATOM 658 C C . THR A 1 80 ? -15.412 1.170 14.781 1.00 91.50 80 THR A C 1
ATOM 660 O O . THR A 1 80 ? -15.082 0.534 15.780 1.00 91.50 80 THR A O 1
ATOM 663 N N . GLU A 1 81 ? -16.613 1.044 14.215 1.00 92.00 81 GLU A N 1
ATOM 664 C CA . GLU A 1 81 ? -17.710 0.189 14.699 1.00 92.00 81 GLU A CA 1
ATOM 665 C C . GLU A 1 81 ? -17.531 -1.305 14.353 1.00 92.00 81 GLU A C 1
ATOM 667 O O . GLU A 1 81 ? -18.354 -2.137 14.728 1.00 92.00 81 GLU A O 1
ATOM 672 N N . GLY A 1 82 ? -16.483 -1.673 13.608 1.00 91.19 82 GLY A N 1
ATOM 673 C CA . GLY A 1 82 ? -16.211 -3.055 13.198 1.00 91.19 82 GLY A CA 1
ATOM 674 C C . GLY A 1 82 ? -16.945 -3.524 11.936 1.00 91.19 82 GLY A C 1
ATOM 675 O O . GLY A 1 82 ? -16.736 -4.661 11.508 1.00 91.19 82 GLY A O 1
ATOM 676 N N . ARG A 1 83 ? -17.744 -2.670 11.289 1.00 90.06 83 ARG A N 1
ATOM 677 C CA . ARG A 1 83 ? -18.384 -2.963 9.997 1.00 90.06 83 ARG A CA 1
ATOM 678 C C . ARG A 1 83 ? -17.339 -2.994 8.891 1.00 90.06 83 ARG A C 1
ATOM 680 O O . ARG A 1 83 ? -16.411 -2.182 8.878 1.00 90.06 83 ARG A O 1
ATOM 687 N N . THR A 1 84 ? -17.493 -3.923 7.949 1.00 90.31 84 THR A N 1
ATOM 688 C CA . THR A 1 84 ? -16.549 -4.083 6.838 1.00 90.31 84 THR A CA 1
ATOM 689 C C . THR A 1 84 ? -17.196 -3.843 5.489 1.00 90.31 84 THR A C 1
ATOM 691 O O . THR A 1 84 ? -18.251 -4.407 5.221 1.00 90.31 84 THR A O 1
ATOM 694 N N . ALA A 1 85 ? -16.517 -3.099 4.621 1.00 88.25 85 ALA A N 1
ATOM 695 C CA . ALA A 1 85 ? -16.905 -2.905 3.230 1.00 88.25 85 ALA A CA 1
ATOM 696 C C . ALA A 1 85 ? -15.755 -3.303 2.304 1.00 88.25 85 ALA A C 1
ATOM 698 O O . ALA A 1 85 ? -14.582 -3.069 2.612 1.00 88.25 85 ALA A O 1
ATOM 699 N N . ARG A 1 86 ? -16.098 -3.898 1.162 1.00 90.31 86 ARG A N 1
ATOM 700 C CA . ARG A 1 86 ? -15.142 -4.286 0.127 1.00 90.31 86 ARG A CA 1
ATOM 701 C C . ARG A 1 86 ? -15.406 -3.485 -1.136 1.00 90.31 86 ARG A C 1
ATOM 703 O O . ARG A 1 86 ? -16.520 -3.478 -1.653 1.00 90.31 86 ARG A O 1
ATOM 710 N N . PHE A 1 87 ? -14.382 -2.812 -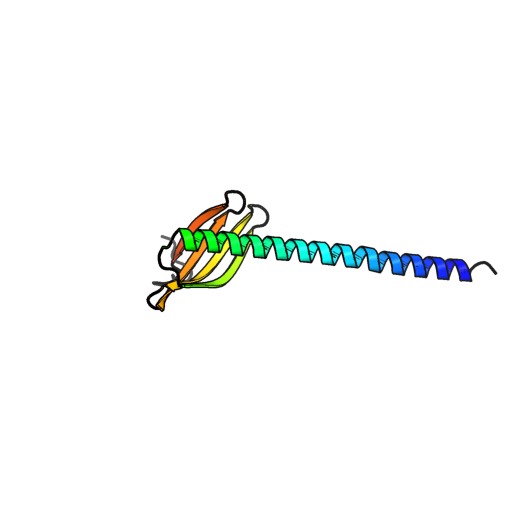1.631 1.00 88.56 87 PHE A N 1
ATOM 711 C CA . PHE A 1 87 ? -14.505 -1.952 -2.800 1.00 88.56 87 PHE A CA 1
ATOM 712 C C . PHE A 1 87 ? -13.170 -1.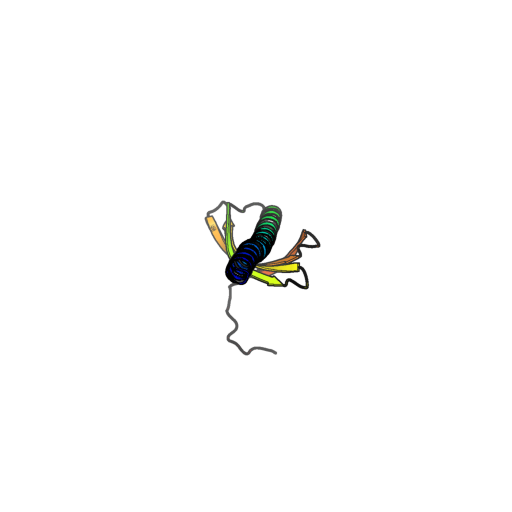825 -3.520 1.00 88.56 87 PHE A C 1
ATOM 714 O O . PHE A 1 87 ? -12.106 -2.113 -2.956 1.00 88.56 87 PHE A O 1
ATOM 721 N N . ASP A 1 88 ? -13.229 -1.409 -4.777 1.00 91.50 88 ASP A N 1
ATOM 722 C CA . ASP A 1 88 ? -12.067 -1.031 -5.547 1.00 91.50 88 ASP A CA 1
ATOM 723 C C . ASP A 1 88 ? -11.972 0.483 -5.689 1.00 91.50 88 ASP A C 1
ATOM 725 O O . ASP A 1 88 ? -12.968 1.204 -5.664 1.00 91.50 88 ASP A O 1
ATOM 729 N N . TYR A 1 89 ? -10.747 0.983 -5.791 1.00 92.69 89 TYR A N 1
ATOM 730 C CA . TYR A 1 89 ? -10.522 2.389 -6.061 1.00 92.69 89 TYR A CA 1
ATOM 731 C C . TYR A 1 89 ? -9.290 2.647 -6.917 1.00 92.69 89 TYR A C 1
ATOM 733 O O . TYR A 1 89 ? -8.321 1.875 -6.927 1.00 92.69 89 TYR A O 1
ATOM 741 N N . GLY A 1 90 ? -9.340 3.758 -7.645 1.00 93.38 90 GLY A N 1
ATOM 742 C CA . GLY A 1 90 ? -8.229 4.281 -8.424 1.00 93.38 90 GLY A CA 1
ATOM 743 C C . GLY A 1 90 ? -7.339 5.223 -7.616 1.00 93.38 90 GLY A C 1
ATOM 744 O O . GLY A 1 90 ? -7.818 5.979 -6.776 1.00 93.38 90 GLY A O 1
ATOM 745 N N . TYR A 1 91 ? -6.044 5.238 -7.907 1.00 94.44 91 TYR A N 1
ATOM 746 C CA . TYR A 1 91 ? -5.106 6.233 -7.388 1.00 94.44 91 TYR A CA 1
ATOM 747 C C . TYR A 1 91 ? -4.130 6.672 -8.479 1.00 94.44 91 TYR A C 1
ATOM 749 O O . TYR A 1 91 ? -3.456 5.844 -9.099 1.00 94.44 91 TYR A O 1
ATOM 757 N N . VAL A 1 92 ? -4.037 7.979 -8.717 1.00 92.12 92 VAL A N 1
ATOM 758 C CA . VAL A 1 92 ? -3.133 8.562 -9.716 1.00 92.12 92 VAL A CA 1
ATOM 759 C C . VAL A 1 92 ? -1.922 9.141 -8.993 1.00 92.12 92 VAL A C 1
ATOM 761 O O . VAL A 1 92 ? -1.976 10.238 -8.442 1.00 92.12 92 VAL A O 1
ATOM 764 N N . LYS A 1 93 ? -0.784 8.437 -9.020 1.00 88.31 93 LYS A N 1
ATOM 765 C CA . LYS A 1 93 ? 0.402 8.838 -8.238 1.00 88.31 93 LYS A CA 1
ATOM 766 C C . LYS A 1 93 ? 0.942 10.225 -8.591 1.00 88.31 93 LYS A C 1
ATOM 768 O O . LYS A 1 93 ? 1.430 10.924 -7.715 1.00 88.31 93 LYS A O 1
ATOM 773 N N . LYS A 1 94 ? 0.875 10.617 -9.868 1.00 86.88 94 LYS A N 1
ATOM 774 C CA . LYS A 1 94 ? 1.376 11.923 -10.333 1.00 86.88 94 LYS A CA 1
ATOM 775 C C . LYS A 1 94 ? 0.574 13.100 -9.775 1.00 86.88 94 LYS A C 1
ATOM 777 O O . LYS A 1 94 ? 1.149 14.153 -9.552 1.00 86.88 94 LYS A O 1
ATOM 782 N N . GLN A 1 95 ? -0.726 12.902 -9.585 1.00 88.75 95 GLN A N 1
ATOM 783 C CA . GLN A 1 95 ? -1.647 13.914 -9.064 1.00 88.75 95 GLN A CA 1
ATOM 784 C C . GLN A 1 95 ? -1.811 13.789 -7.546 1.00 88.75 95 GLN A C 1
ATOM 786 O O . GLN A 1 95 ? -2.266 14.715 -6.898 1.00 88.75 95 GLN A O 1
ATOM 791 N N . ASN A 1 96 ? -1.388 12.656 -6.975 1.00 90.25 96 ASN A N 1
ATOM 792 C CA . ASN A 1 96 ? -1.601 12.304 -5.579 1.00 90.25 96 ASN A CA 1
ATOM 793 C C . ASN A 1 96 ? -3.086 12.357 -5.179 1.00 90.25 96 ASN A C 1
ATOM 795 O O . ASN A 1 96 ? -3.445 12.844 -4.112 1.00 90.25 96 ASN A O 1
ATOM 799 N N . GLU A 1 97 ? -3.941 11.822 -6.047 1.00 90.75 97 GLU A N 1
ATOM 800 C CA . GLU A 1 97 ? -5.393 11.888 -5.901 1.00 90.75 97 GLU A CA 1
ATOM 801 C C . GLU A 1 97 ? -6.033 10.507 -6.010 1.00 90.75 97 GLU A C 1
ATOM 803 O O . GLU A 1 97 ? -5.581 9.631 -6.763 1.00 90.75 97 GLU A O 1
ATOM 808 N N . LEU A 1 98 ? -7.110 10.322 -5.245 1.00 89.44 98 LEU A N 1
ATOM 809 C CA . LEU A 1 98 ? -8.005 9.187 -5.416 1.00 89.44 98 LEU A CA 1
ATOM 810 C C . LEU A 1 98 ? -8.889 9.433 -6.633 1.00 89.44 98 LEU A C 1
ATOM 812 O O . LEU A 1 98 ? -9.479 10.497 -6.791 1.00 89.44 98 LEU A O 1
ATOM 816 N N . SER A 1 99 ? -9.017 8.410 -7.457 1.00 85.00 99 SER A N 1
ATOM 817 C CA . SER A 1 99 ? -9.944 8.357 -8.578 1.00 85.00 99 SER A CA 1
ATOM 818 C C . SER A 1 99 ? -11.033 7.319 -8.284 1.00 85.00 99 SER A C 1
ATOM 820 O O . SER A 1 99 ? -11.074 6.765 -7.186 1.00 85.00 99 SER A O 1
ATOM 822 N N . THR A 1 100 ? -11.908 7.091 -9.267 1.00 76.25 100 THR A N 1
ATOM 823 C CA . THR A 1 100 ? -13.002 6.103 -9.344 1.00 76.25 100 THR A CA 1
ATOM 824 C C . THR A 1 100 ? -13.060 5.144 -8.159 1.00 76.25 100 THR A C 1
ATOM 826 O O . THR A 1 100 ? -12.181 4.296 -8.029 1.00 76.25 100 THR A O 1
ATOM 829 N N . ILE A 1 101 ? -14.090 5.271 -7.320 1.00 75.31 101 ILE A N 1
ATOM 830 C CA . ILE A 1 101 ? -14.406 4.311 -6.257 1.00 75.31 101 ILE A CA 1
ATOM 831 C C . ILE A 1 101 ? -15.568 3.456 -6.764 1.00 75.31 101 ILE A C 1
ATOM 833 O O . ILE A 1 101 ? -16.621 4.003 -7.085 1.00 75.31 101 ILE A O 1
ATOM 837 N N . GLY A 1 102 ? -15.367 2.144 -6.859 1.00 74.69 102 GLY A N 1
ATOM 838 C CA . GLY A 1 102 ? -16.377 1.168 -7.260 1.00 74.69 102 GLY A CA 1
ATOM 839 C C . GLY A 1 102 ? -16.646 0.183 -6.128 1.00 74.69 102 GLY A C 1
ATOM 840 O O . GLY A 1 102 ? -15.717 -0.390 -5.565 1.00 74.69 102 GLY A O 1
ATOM 841 N N . LEU A 1 103 ? -17.910 -0.018 -5.755 1.00 73.38 103 LEU A N 1
ATOM 842 C CA . LEU A 1 103 ? -18.265 -1.080 -4.812 1.00 73.38 103 LEU A CA 1
ATOM 843 C C . LEU A 1 103 ? -18.029 -2.439 -5.478 1.00 73.38 103 LEU A C 1
ATOM 845 O O . LEU A 1 103 ? -18.409 -2.646 -6.628 1.00 73.38 103 LEU A O 1
ATOM 849 N N . VAL A 1 104 ? -17.396 -3.364 -4.752 1.00 67.25 104 VAL A N 1
ATOM 850 C CA . VAL A 1 104 ? -17.081 -4.702 -5.279 1.00 67.25 104 VAL A CA 1
ATOM 851 C C . VAL A 1 104 ? -18.232 -5.689 -5.033 1.00 67.25 104 VAL A C 1
ATOM 853 O O . VAL A 1 104 ? -18.164 -6.808 -5.528 1.00 67.25 104 VAL A O 1
ATOM 856 N N . ASP A 1 105 ? -19.321 -5.275 -4.367 1.00 59.91 105 ASP A N 1
ATOM 857 C CA . ASP A 1 105 ? -20.519 -6.108 -4.205 1.00 59.91 105 ASP A CA 1
ATOM 858 C C . ASP A 1 105 ? -21.830 -5.316 -4.043 1.00 59.91 105 ASP A C 1
ATOM 860 O O . ASP A 1 105 ? -21.974 -4.541 -3.102 1.00 59.91 105 ASP A O 1
ATOM 864 N N . GLU A 1 106 ? -22.796 -5.605 -4.928 1.00 48.34 106 GLU A N 1
ATOM 865 C CA . GLU A 1 106 ? -24.168 -5.950 -4.498 1.00 48.34 106 GLU A CA 1
ATOM 866 C C . GLU A 1 106 ? -24.925 -6.854 -5.499 1.00 48.34 106 GLU A C 1
ATOM 868 O O . GLU A 1 106 ? -25.936 -7.437 -5.138 1.00 48.34 106 GLU A O 1
ATOM 873 N N . LYS A 1 107 ? -24.445 -7.065 -6.732 1.00 50.03 107 LYS A N 1
ATOM 874 C CA . LYS A 1 107 ? -24.897 -8.144 -7.639 1.00 50.03 107 LYS A CA 1
ATOM 875 C C . LYS A 1 107 ? -23.871 -8.287 -8.754 1.00 50.03 107 LYS A C 1
ATOM 877 O O . LYS A 1 107 ? -23.768 -7.414 -9.607 1.00 50.03 107 LYS A O 1
ATOM 882 N N . VAL A 1 108 ? -23.093 -9.367 -8.734 1.00 48.84 108 VAL A N 1
ATOM 883 C CA . VAL A 1 108 ? -22.171 -9.732 -9.819 1.00 48.84 108 VAL A CA 1
ATOM 884 C C . VAL A 1 108 ? -22.948 -9.747 -11.145 1.00 48.84 108 VAL A C 1
ATOM 886 O O . VAL A 1 108 ? -23.819 -10.607 -11.296 1.00 48.84 108 VAL A O 1
ATOM 889 N N . PRO A 1 109 ? -22.660 -8.869 -12.127 1.00 45.75 109 PRO A N 1
ATOM 890 C CA . PRO A 1 109 ? -23.173 -9.071 -13.471 1.00 45.75 109 PRO A CA 1
ATOM 891 C C . PRO A 1 109 ? -22.541 -10.357 -13.997 1.00 45.75 109 PRO A C 1
ATOM 893 O O . PRO A 1 109 ? -21.311 -10.491 -14.050 1.00 45.75 109 PRO A O 1
ATOM 896 N N . LYS A 1 110 ? -23.371 -11.343 -14.345 1.00 47.06 110 LYS A N 1
ATOM 897 C CA . LYS A 1 110 ? -22.901 -12.507 -15.093 1.00 47.06 110 LYS A CA 1
ATOM 898 C C . LYS A 1 110 ? -22.400 -11.972 -16.435 1.00 47.06 110 LYS A C 1
ATOM 900 O O . LYS A 1 110 ? -23.079 -11.200 -17.093 1.00 47.06 110 LYS A O 1
ATOM 905 N N . LYS A 1 111 ? -21.168 -12.327 -16.791 1.00 44.31 111 LYS A N 1
ATOM 906 C CA . LYS A 1 111 ? -20.483 -11.966 -18.039 1.00 44.31 111 LYS A CA 1
ATOM 907 C C . LYS A 1 111 ? -21.460 -11.914 -19.237 1.00 44.31 111 LYS A C 1
ATOM 909 O O . LYS A 1 111 ? -21.877 -12.978 -19.681 1.00 44.31 111 LYS A O 1
ATOM 914 N N . GLY A 1 112 ? -21.776 -10.722 -19.761 1.00 52.50 112 GLY A N 1
ATOM 915 C CA . GLY A 1 112 ? -22.549 -10.581 -21.005 1.00 52.50 112 GLY A CA 1
ATOM 916 C C . GLY A 1 112 ? -23.537 -9.414 -21.120 1.00 52.50 112 GLY A C 1
ATOM 917 O O . GLY A 1 112 ? -23.885 -9.087 -22.246 1.00 52.50 112 GLY A O 1
ATOM 918 N N . ASP A 1 113 ? -23.953 -8.760 -20.034 1.00 42.06 113 ASP A N 1
ATOM 919 C CA . ASP A 1 113 ? -24.987 -7.716 -20.138 1.00 42.06 113 ASP A CA 1
ATOM 920 C C . ASP A 1 113 ? -24.403 -6.359 -20.566 1.00 42.06 113 ASP A C 1
ATOM 922 O O . ASP A 1 113 ? -23.926 -5.569 -19.748 1.00 42.06 113 ASP A O 1
ATOM 926 N N . TYR A 1 114 ? -24.450 -6.098 -21.871 1.00 46.75 114 TYR A N 1
ATOM 927 C CA . TYR A 1 114 ? -24.411 -4.758 -22.451 1.00 46.75 114 TYR A CA 1
ATOM 928 C C . TYR A 1 114 ? -25.800 -4.497 -23.049 1.00 46.75 114 TYR A C 1
ATOM 930 O O . TYR A 1 114 ? -26.232 -5.265 -23.907 1.00 46.75 114 TYR A O 1
ATOM 938 N N . ASN A 1 115 ? -26.496 -3.464 -22.558 1.00 41.25 115 ASN A N 1
ATOM 939 C CA . ASN A 1 115 ? -27.662 -2.896 -23.248 1.00 41.25 115 ASN A CA 1
ATOM 940 C C . ASN A 1 115 ? -27.222 -2.193 -24.534 1.00 41.25 115 ASN A C 1
ATOM 942 O O . ASN A 1 115 ? -26.127 -1.579 -24.507 1.00 41.25 115 ASN A O 1
#

Radius of gyration: 23.95 Å; chains: 1; bounding box: 83×34×38 Å

Organism: NCBI:txid1265822

Foldseek 3Di:
DPVPVVVVVVVVVVVVCCVVVVVVVVVVVVVVVVLVVVQVVLQVVQVCVVDVFWPDKAWPDWDADPVQRKIKTWIWTAGNVRDIFIWIWMARVVVSDIHDIGGPDDDDDDPDDDD

Secondary structure (DSSP, 8-state):
--SHHHHHHHHHHHHHHHHHHHHHHHHHHHHHHHHHHHHHHHHHHHHHHH-TTEEEEEEEEEEEETTTTEEEEEEEEEETTS-EEEEEEEEETTTTEEEEEEES-S----TT---